Protein AF-A0A1H3DWE1-F1 (afdb_monomer_lite)

Sequence (74 aa):
MTNKIVPIAIIGVLLWIGGAILGGLYYFNKIADPDNFYADPSPVPLFLYTLISGIGLIVAIFSVIVYVTSLRKR

pLDDT: mean 87.27, std 10.02, range [54.19, 97.38]

Radius of gyration: 17.06 Å; chains: 1; bounding box: 34×14×52 Å

Foldseek 3Di:
DLVVLVVQLVQLVCQLVQLVVQLVCCCVVAPVDPVNVVVPDDCVSNVVSNVSNVSSPVSNVVSVVVNVVVVVVD

Secondary structure (DSSP, 8-state):
-HHHHHHHHHHHHHHHHHHHHHHHHHIIIIIS-GGGTTS---SHHHHHHHHHHHHHHHHHHHHHHHHHHHHHT-

Structure (mmCIF, N/CA/C/O backbone):
data_AF-A0A1H3DWE1-F1
#
_entry.id   AF-A0A1H3DWE1-F1
#
loop_
_atom_site.group_PDB
_atom_site.id
_atom_site.type_symbol
_atom_site.label_atom_id
_atom_site.label_alt_id
_atom_site.label_comp_id
_atom_site.label_asym_id
_atom_site.label_entity_id
_atom_site.label_seq_id
_atom_site.pdbx_PDB_ins_code
_atom_site.Cartn_x
_atom_site.Cartn_y
_atom_site.Cartn_z
_atom_site.occupancy
_atom_site.B_iso_or_equiv
_atom_site.auth_seq_id
_atom_site.auth_comp_id
_atom_site.auth_asym_id
_atom_site.auth_atom_id
_atom_site.pdbx_PDB_model_num
ATOM 1 N N . MET A 1 1 ? -15.651 4.718 20.461 1.00 58.22 1 MET A N 1
ATOM 2 C CA . MET A 1 1 ? -14.396 4.603 19.677 1.00 58.22 1 MET A CA 1
ATOM 3 C C . MET A 1 1 ? -14.587 3.840 18.371 1.00 58.22 1 MET A C 1
ATOM 5 O O . MET A 1 1 ? -14.048 4.269 17.363 1.00 58.22 1 MET A O 1
ATOM 9 N N . THR A 1 2 ? -15.394 2.779 18.359 1.00 63.22 2 THR A N 1
ATOM 10 C CA . THR A 1 2 ? -15.627 1.883 17.215 1.00 63.22 2 THR A CA 1
ATOM 11 C C . THR A 1 2 ? -15.996 2.592 15.902 1.00 63.22 2 THR A C 1
ATOM 13 O O . THR A 1 2 ? -15.392 2.311 14.873 1.00 63.22 2 THR A O 1
ATOM 16 N N . ASN A 1 3 ? -16.881 3.598 15.948 1.00 69.56 3 ASN A N 1
ATOM 17 C CA . ASN A 1 3 ? -17.330 4.335 14.753 1.00 69.56 3 ASN A CA 1
ATOM 18 C C . ASN A 1 3 ? -16.217 5.122 14.037 1.00 69.56 3 ASN A C 1
ATOM 20 O O . ASN A 1 3 ? -16.366 5.436 12.864 1.00 69.56 3 ASN A O 1
ATOM 24 N N . LYS A 1 4 ? -15.106 5.444 14.718 1.00 77.69 4 LYS A N 1
ATOM 25 C CA . LYS A 1 4 ? -13.968 6.161 14.113 1.00 77.69 4 LYS A CA 1
ATOM 26 C C . LYS A 1 4 ? -12.915 5.220 13.517 1.00 77.69 4 LYS A C 1
ATOM 28 O O . LYS A 1 4 ? -12.136 5.650 12.681 1.00 77.69 4 LYS A O 1
ATOM 33 N N . ILE A 1 5 ? -12.898 3.949 13.926 1.00 83.56 5 ILE A N 1
ATOM 34 C CA . ILE A 1 5 ? -11.894 2.961 13.495 1.00 83.56 5 ILE A CA 1
ATOM 35 C C . ILE A 1 5 ? -12.251 2.376 12.124 1.00 83.56 5 ILE A C 1
ATOM 37 O O . ILE A 1 5 ? -11.370 2.146 11.302 1.00 83.56 5 ILE A O 1
ATOM 41 N N . VAL A 1 6 ? -13.546 2.186 11.852 1.00 84.81 6 VAL A N 1
ATOM 42 C CA . VAL A 1 6 ? -14.026 1.624 10.578 1.00 84.81 6 VAL A CA 1
ATOM 43 C C . VAL A 1 6 ? -13.630 2.493 9.370 1.00 84.81 6 VAL A C 1
ATOM 45 O O . VAL A 1 6 ? -13.065 1.942 8.428 1.00 84.81 6 VAL A O 1
ATOM 48 N N . PRO A 1 7 ? -13.805 3.833 9.380 1.00 90.31 7 PRO A N 1
ATOM 49 C CA . PRO A 1 7 ? -13.333 4.681 8.283 1.00 90.31 7 PRO A CA 1
ATOM 50 C C . PRO A 1 7 ? -11.816 4.616 8.057 1.00 90.31 7 PRO A C 1
ATOM 52 O O . PRO A 1 7 ? -11.370 4.619 6.914 1.00 90.31 7 PRO A O 1
ATOM 55 N N . ILE A 1 8 ? -11.018 4.514 9.127 1.00 90.31 8 ILE A N 1
ATOM 56 C CA . ILE A 1 8 ? -9.551 4.408 9.032 1.00 90.31 8 ILE A CA 1
ATOM 57 C C . ILE A 1 8 ? -9.153 3.078 8.382 1.00 90.31 8 ILE A C 1
ATOM 59 O O . ILE A 1 8 ? -8.286 3.060 7.509 1.00 90.31 8 ILE A O 1
ATOM 63 N N . ALA A 1 9 ? -9.826 1.982 8.745 1.00 90.38 9 ALA A N 1
ATOM 64 C CA . ALA A 1 9 ? -9.623 0.687 8.104 1.00 90.38 9 ALA A CA 1
ATOM 65 C C . ALA A 1 9 ? -9.936 0.747 6.601 1.00 90.38 9 ALA A C 1
ATOM 67 O O . ALA A 1 9 ? -9.151 0.250 5.798 1.00 90.38 9 ALA A O 1
ATOM 68 N N . ILE A 1 10 ? -11.038 1.403 6.215 1.00 93.00 10 ILE A N 1
ATOM 69 C CA . ILE A 1 10 ? -11.422 1.581 4.806 1.00 93.00 10 ILE A CA 1
ATOM 70 C C . ILE A 1 10 ? -10.344 2.359 4.046 1.00 93.00 10 ILE A C 1
ATOM 72 O O . ILE A 1 10 ? -9.920 1.919 2.981 1.00 93.00 10 ILE A O 1
ATOM 76 N N . ILE A 1 11 ? -9.855 3.473 4.600 1.00 94.25 11 ILE A N 1
ATOM 77 C CA . ILE A 1 11 ? -8.773 4.253 3.979 1.00 94.25 11 ILE A CA 1
ATOM 78 C C . ILE A 1 11 ? -7.509 3.396 3.821 1.00 94.25 11 ILE A C 1
ATOM 80 O O . ILE A 1 11 ? -6.906 3.396 2.750 1.00 94.25 11 ILE A O 1
ATOM 84 N N . GL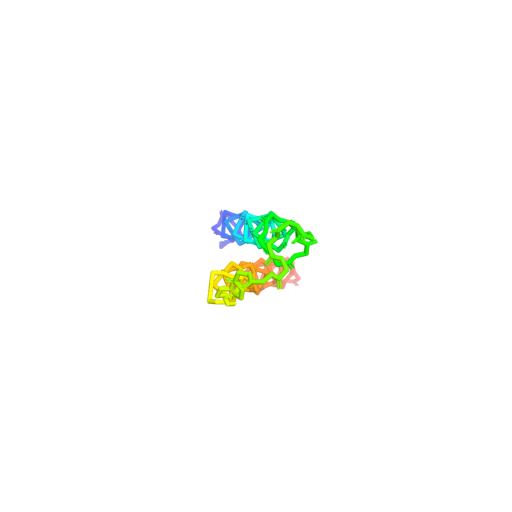Y A 1 12 ? -7.135 2.625 4.847 1.00 92.88 12 GLY A N 1
ATOM 85 C CA . GLY A 1 12 ? -5.998 1.703 4.775 1.00 92.88 12 GLY A CA 1
ATOM 86 C C . GLY A 1 12 ? -6.146 0.672 3.652 1.00 92.88 12 GLY A C 1
ATOM 87 O O . GLY A 1 12 ? -5.226 0.488 2.857 1.00 92.88 12 GLY A O 1
ATOM 88 N N . VAL A 1 13 ? -7.327 0.063 3.521 1.00 95.25 13 VAL A N 1
ATOM 89 C CA . VAL A 1 13 ? -7.628 -0.900 2.449 1.00 95.25 13 VAL A CA 1
ATOM 90 C C . VAL A 1 13 ? -7.567 -0.245 1.067 1.00 95.25 13 VAL A C 1
ATOM 92 O O . VAL A 1 13 ? -6.999 -0.829 0.146 1.00 95.25 13 VAL A O 1
ATOM 95 N N . LEU A 1 14 ? -8.091 0.973 0.913 1.00 96.31 14 LEU A N 1
ATOM 96 C CA . LEU A 1 14 ? -8.026 1.704 -0.357 1.00 96.31 14 LEU A CA 1
ATOM 97 C C . LEU A 1 14 ? -6.581 2.023 -0.758 1.00 96.31 14 LEU A C 1
ATOM 99 O O . LEU A 1 14 ? -6.223 1.847 -1.921 1.00 96.31 14 LEU A O 1
ATOM 103 N N . LEU A 1 15 ? -5.738 2.438 0.192 1.00 95.81 15 LEU A N 1
ATOM 104 C CA . LEU A 1 15 ? -4.312 2.675 -0.053 1.00 95.81 15 LEU A CA 1
ATOM 105 C C . LEU A 1 15 ? -3.567 1.380 -0.394 1.00 95.81 15 LEU A C 1
ATOM 107 O O . LEU A 1 15 ? -2.736 1.372 -1.303 1.00 95.81 15 LEU A O 1
ATOM 111 N N . TRP A 1 16 ? -3.893 0.284 0.294 1.00 97.38 16 TRP A N 1
ATOM 112 C CA . TRP A 1 16 ? -3.319 -1.033 0.029 1.00 97.38 16 TRP A CA 1
ATOM 113 C C . TRP A 1 16 ? -3.619 -1.506 -1.395 1.00 97.38 16 TRP A C 1
ATOM 115 O O . TRP A 1 16 ? -2.691 -1.773 -2.163 1.00 97.38 16 TRP A O 1
ATOM 125 N N . ILE A 1 17 ? -4.904 -1.543 -1.761 1.00 96.56 17 ILE A N 1
ATOM 126 C CA . ILE A 1 17 ? -5.366 -1.983 -3.082 1.00 96.56 17 ILE A CA 1
ATOM 127 C C . ILE A 1 17 ? -4.858 -1.028 -4.166 1.00 96.56 17 ILE A C 1
ATOM 129 O O . ILE A 1 17 ? -4.307 -1.478 -5.167 1.00 96.56 17 ILE A O 1
ATOM 133 N N . GLY A 1 18 ? -4.990 0.285 -3.962 1.00 95.50 18 GLY A N 1
ATOM 134 C CA . GLY A 1 18 ? -4.554 1.290 -4.929 1.00 95.50 18 GLY A CA 1
ATOM 135 C C . GLY A 1 18 ? -3.055 1.215 -5.215 1.00 95.50 18 GLY A C 1
ATOM 136 O O . GLY A 1 18 ? -2.656 1.168 -6.377 1.00 95.50 18 GLY A O 1
ATOM 137 N N . GLY A 1 19 ? -2.222 1.131 -4.174 1.00 94.56 19 GLY A N 1
ATOM 138 C CA . GLY A 1 19 ? -0.776 0.983 -4.338 1.00 94.56 19 GLY A CA 1
ATOM 139 C C . GLY A 1 19 ? -0.389 -0.336 -5.013 1.00 94.56 19 GLY A C 1
ATOM 140 O O . GLY A 1 19 ? 0.486 -0.343 -5.874 1.00 94.56 19 GLY A O 1
ATOM 141 N N . ALA A 1 20 ? -1.077 -1.438 -4.698 1.00 93.94 20 ALA A N 1
ATOM 142 C CA . ALA A 1 20 ? -0.818 -2.733 -5.328 1.00 93.94 20 ALA A CA 1
ATOM 143 C C . ALA A 1 20 ? -1.185 -2.732 -6.822 1.00 93.94 20 ALA A C 1
ATOM 145 O O . ALA A 1 20 ? -0.401 -3.203 -7.645 1.00 93.94 20 ALA A O 1
ATOM 146 N N . ILE A 1 21 ? -2.340 -2.161 -7.185 1.00 96.44 21 ILE A N 1
ATOM 147 C CA . ILE A 1 21 ? -2.779 -2.052 -8.583 1.00 96.44 21 ILE A CA 1
ATOM 148 C C . ILE A 1 21 ? -1.825 -1.154 -9.372 1.00 96.44 21 ILE A C 1
ATOM 150 O O . ILE A 1 21 ? -1.361 -1.554 -10.437 1.00 96.44 21 ILE A O 1
ATOM 154 N N . LEU A 1 22 ? -1.495 0.034 -8.858 1.00 95.19 22 LEU A N 1
ATOM 155 C CA . LEU A 1 22 ? -0.584 0.958 -9.542 1.00 95.19 22 LEU A CA 1
ATOM 156 C C . LEU A 1 22 ? 0.832 0.380 -9.669 1.00 95.19 22 LEU A C 1
ATOM 158 O O . LEU A 1 22 ? 1.444 0.501 -10.729 1.00 95.19 22 LEU A O 1
ATOM 162 N N . GLY A 1 23 ? 1.326 -0.299 -8.631 1.00 93.50 23 GLY A N 1
ATOM 163 C CA . GLY A 1 23 ? 2.606 -1.006 -8.664 1.00 93.50 23 GLY A CA 1
ATOM 164 C C . GLY A 1 23 ? 2.623 -2.129 -9.699 1.00 93.50 23 GLY A C 1
ATOM 165 O O . GLY A 1 23 ? 3.554 -2.210 -10.498 1.00 93.50 23 GLY A O 1
ATOM 166 N N . GLY A 1 24 ? 1.565 -2.941 -9.746 1.00 92.38 24 GLY A N 1
ATOM 167 C CA . GLY A 1 24 ? 1.406 -3.996 -10.746 1.00 92.38 24 GLY A CA 1
ATOM 168 C C . GLY A 1 24 ? 1.340 -3.442 -12.170 1.0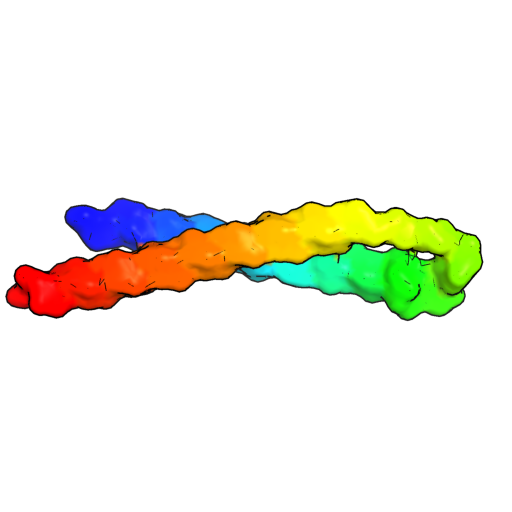0 92.38 24 GLY A C 1
ATOM 169 O O . GLY A 1 24 ? 2.078 -3.900 -13.038 1.00 92.38 24 GLY A O 1
ATOM 170 N N . LEU A 1 25 ? 0.525 -2.410 -12.405 1.00 93.69 25 LEU A N 1
ATOM 171 C CA . LEU A 1 25 ? 0.437 -1.742 -13.707 1.00 93.69 25 LEU A CA 1
ATOM 172 C C . LEU A 1 25 ? 1.787 -1.170 -14.143 1.00 93.69 25 LEU A C 1
ATOM 174 O O . LEU A 1 25 ? 2.159 -1.314 -15.305 1.00 93.69 25 LEU A O 1
ATOM 178 N N . TYR A 1 26 ? 2.536 -0.541 -13.235 1.00 91.62 26 TYR A N 1
ATOM 179 C CA . TYR A 1 26 ? 3.874 -0.045 -13.550 1.00 91.62 26 TYR A CA 1
ATOM 180 C C . TYR A 1 26 ? 4.827 -1.188 -13.909 1.00 91.62 26 TYR A C 1
ATOM 182 O O . TYR A 1 26 ? 5.521 -1.114 -14.920 1.00 91.62 26 TYR A O 1
ATOM 190 N N . TYR A 1 27 ? 4.829 -2.262 -13.119 1.00 91.19 27 TYR A N 1
ATOM 191 C CA . TYR A 1 27 ? 5.671 -3.424 -13.373 1.00 91.19 27 TYR A CA 1
ATOM 192 C C . TYR A 1 27 ? 5.394 -4.033 -14.750 1.00 91.19 27 TYR A C 1
ATOM 194 O O . TYR A 1 27 ? 6.324 -4.169 -15.541 1.00 91.19 27 TYR A O 1
ATOM 202 N N . PHE A 1 28 ? 4.133 -4.324 -15.076 1.00 89.62 28 PHE A N 1
ATOM 203 C CA . PHE A 1 28 ? 3.784 -4.958 -16.350 1.00 89.62 28 PHE A CA 1
ATOM 204 C C . PHE A 1 28 ? 3.985 -4.051 -17.565 1.00 89.62 28 PHE A C 1
ATOM 206 O O . PHE A 1 28 ? 4.401 -4.542 -18.605 1.00 89.62 28 PHE A O 1
ATOM 213 N N . ASN A 1 29 ? 3.741 -2.744 -17.439 1.00 87.75 29 ASN A N 1
ATOM 214 C CA . ASN A 1 29 ? 3.846 -1.816 -18.572 1.00 87.75 29 ASN A CA 1
ATOM 215 C C . ASN A 1 29 ? 5.252 -1.242 -18.788 1.00 87.75 29 ASN A C 1
ATOM 217 O O . ASN A 1 29 ? 5.476 -0.560 -19.786 1.00 87.75 29 ASN A O 1
ATOM 221 N N . LYS A 1 30 ? 6.164 -1.380 -17.818 1.00 84.81 30 LYS A N 1
ATOM 222 C CA . LYS A 1 30 ? 7.504 -0.778 -17.902 1.00 84.81 30 LYS A CA 1
ATOM 223 C C . LYS A 1 30 ? 8.626 -1.774 -17.695 1.00 84.81 30 LYS A C 1
ATOM 225 O O . LYS A 1 30 ? 9.570 -1.735 -18.465 1.00 84.81 30 LYS A O 1
ATOM 230 N N . ILE A 1 31 ? 8.539 -2.632 -16.680 1.00 84.00 31 ILE A N 1
ATOM 231 C CA . ILE A 1 31 ? 9.645 -3.518 -16.282 1.00 84.00 31 ILE A CA 1
ATOM 232 C C . ILE A 1 31 ? 9.554 -4.877 -16.977 1.00 84.00 31 ILE A C 1
ATOM 234 O O . ILE A 1 31 ? 10.543 -5.360 -17.513 1.00 84.00 31 ILE A O 1
ATOM 238 N N . ALA A 1 32 ? 8.378 -5.500 -16.957 1.00 84.56 32 ALA A N 1
ATOM 239 C CA . ALA A 1 32 ? 8.143 -6.801 -17.577 1.00 84.56 32 ALA A CA 1
ATOM 240 C C . ALA A 1 32 ? 7.734 -6.698 -19.055 1.00 84.56 32 ALA A C 1
ATOM 242 O O . ALA A 1 32 ? 7.467 -7.720 -19.682 1.00 84.56 32 ALA A O 1
ATOM 243 N N . ASP A 1 33 ? 7.672 -5.480 -19.593 1.00 82.25 33 ASP A N 1
ATOM 244 C CA . ASP A 1 33 ? 7.376 -5.229 -20.995 1.00 82.25 33 ASP A CA 1
ATOM 245 C C . ASP A 1 33 ? 8.623 -5.532 -21.852 1.00 82.25 33 ASP A C 1
ATOM 247 O O . ASP A 1 33 ? 9.636 -4.834 -21.722 1.00 82.25 33 ASP A O 1
ATOM 251 N N . PRO A 1 34 ? 8.586 -6.562 -22.718 1.00 76.31 34 PRO A N 1
ATOM 252 C CA . PRO A 1 34 ? 9.723 -6.937 -23.555 1.00 76.31 34 PRO A CA 1
ATOM 253 C C . PRO A 1 34 ? 10.112 -5.844 -24.561 1.00 76.31 34 PRO A C 1
ATOM 255 O O . PRO A 1 34 ? 11.280 -5.785 -24.951 1.00 76.31 34 PRO A O 1
ATOM 258 N N . ASP A 1 35 ? 9.199 -4.935 -24.919 1.00 80.12 35 ASP A N 1
ATOM 259 C CA . ASP A 1 35 ? 9.513 -3.797 -25.793 1.00 80.12 35 ASP A CA 1
ATOM 260 C C . ASP A 1 35 ? 10.389 -2.750 -25.075 1.00 80.12 35 ASP A C 1
ATOM 262 O O . ASP A 1 35 ? 11.103 -1.972 -25.711 1.00 80.12 35 ASP A O 1
ATOM 266 N N . ASN A 1 36 ? 10.396 -2.764 -23.737 1.00 70.25 36 ASN A N 1
ATOM 267 C CA . ASN A 1 36 ? 11.204 -1.896 -22.877 1.00 70.25 36 ASN A CA 1
ATOM 268 C C . ASN A 1 36 ? 12.471 -2.581 -22.331 1.00 70.25 36 ASN A C 1
ATOM 270 O O . ASN A 1 36 ? 13.137 -2.022 -21.458 1.00 70.25 36 ASN A O 1
ATOM 274 N N . PHE A 1 37 ? 12.861 -3.746 -22.860 1.00 63.91 37 PHE A N 1
ATOM 275 C CA . PHE A 1 37 ? 14.000 -4.532 -22.360 1.00 63.91 37 PHE A CA 1
ATOM 276 C C . PHE A 1 37 ? 15.335 -3.758 -22.316 1.00 63.91 37 PHE A C 1
ATOM 278 O O . PHE A 1 37 ? 16.168 -4.005 -21.447 1.00 63.91 37 PHE A O 1
ATOM 285 N N . TYR A 1 38 ? 15.532 -2.786 -23.213 1.00 65.06 38 TYR A N 1
ATOM 286 C CA . TYR A 1 38 ? 16.730 -1.932 -23.251 1.00 65.06 38 TYR A CA 1
ATOM 287 C C . TYR A 1 38 ? 16.547 -0.561 -22.581 1.00 65.06 38 TYR A C 1
ATOM 289 O O . TYR A 1 38 ? 17.494 0.221 -22.530 1.00 65.06 38 TYR A O 1
ATOM 297 N N . ALA A 1 39 ? 15.344 -0.241 -22.097 1.00 72.56 39 ALA A N 1
ATOM 298 C CA . ALA A 1 39 ? 14.998 1.088 -21.595 1.00 72.56 39 ALA A CA 1
ATOM 299 C C . ALA A 1 39 ? 15.385 1.321 -20.121 1.00 72.56 39 ALA A C 1
ATOM 301 O O . ALA A 1 39 ? 15.160 2.422 -19.624 1.00 72.56 39 ALA A O 1
ATOM 302 N N . ASP A 1 40 ? 15.934 0.301 -19.444 1.00 74.69 40 ASP A N 1
ATOM 303 C CA . ASP A 1 40 ? 16.320 0.288 -18.019 1.00 74.69 40 ASP A CA 1
ATOM 304 C C . ASP A 1 40 ? 15.377 1.132 -17.130 1.00 74.69 40 ASP A C 1
ATOM 306 O O . ASP A 1 40 ? 15.742 2.189 -16.601 1.00 74.69 40 ASP A O 1
ATOM 310 N N . PRO A 1 41 ? 14.093 0.738 -17.048 1.00 78.75 41 PRO A N 1
ATOM 311 C CA . PRO A 1 41 ? 13.068 1.522 -16.376 1.00 78.75 41 PRO A CA 1
ATOM 312 C C . PRO A 1 41 ? 13.399 1.705 -14.891 1.00 78.75 41 PRO A C 1
ATOM 314 O O . PRO A 1 41 ? 13.648 0.748 -14.159 1.00 78.75 41 PRO A O 1
ATOM 317 N N . SER A 1 42 ? 13.338 2.954 -14.421 1.00 85.69 42 SER A N 1
ATOM 318 C CA . SER A 1 42 ? 13.644 3.288 -13.027 1.00 85.69 42 SER A CA 1
ATOM 319 C C .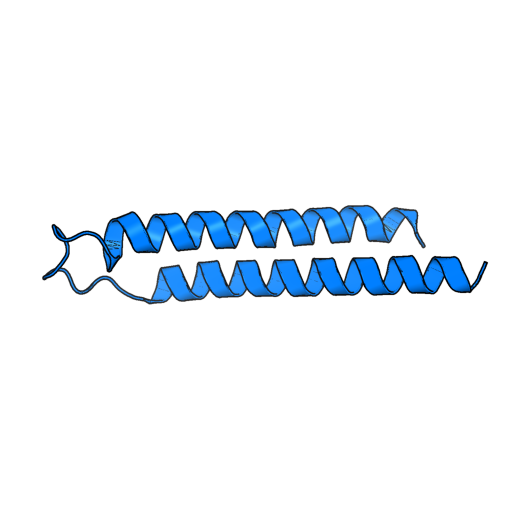 SER A 1 42 ? 12.786 2.481 -12.034 1.00 85.69 42 SER A C 1
ATOM 321 O O . SER A 1 42 ? 11.562 2.517 -12.121 1.00 85.69 42 SER A O 1
ATOM 323 N N . PRO A 1 43 ? 13.368 1.833 -11.010 1.00 85.38 43 PRO A N 1
ATOM 324 C CA . PRO A 1 43 ? 12.596 1.086 -10.012 1.00 85.38 43 PRO A CA 1
ATOM 325 C C . PRO A 1 43 ? 11.893 1.984 -8.975 1.00 85.38 43 PRO A C 1
ATOM 327 O O . PRO A 1 43 ? 11.107 1.500 -8.158 1.00 85.38 43 PRO A O 1
ATOM 330 N N . VAL A 1 44 ? 12.158 3.296 -8.980 1.00 89.50 44 VAL A N 1
ATOM 331 C CA . VAL A 1 44 ? 11.660 4.242 -7.966 1.00 89.50 44 VAL A CA 1
ATOM 332 C C . VAL A 1 44 ? 10.125 4.309 -7.903 1.00 89.50 44 VAL A C 1
ATOM 334 O O . VAL A 1 44 ? 9.589 4.236 -6.795 1.00 89.50 44 VAL A O 1
ATOM 337 N N . PRO A 1 45 ? 9.377 4.394 -9.023 1.00 90.50 45 PRO A N 1
ATOM 338 C CA . PRO A 1 45 ? 7.916 4.416 -8.972 1.00 90.50 45 PRO A CA 1
ATOM 339 C C . PRO A 1 45 ? 7.343 3.127 -8.375 1.00 90.50 45 PRO A C 1
ATOM 341 O O . PRO A 1 45 ? 6.456 3.189 -7.526 1.00 90.50 45 PRO A O 1
ATOM 344 N N . LEU A 1 46 ? 7.902 1.965 -8.739 1.00 91.19 46 LEU A N 1
ATOM 345 C CA . LEU A 1 46 ? 7.487 0.675 -8.185 1.00 91.19 46 LEU A CA 1
ATOM 346 C C . LEU A 1 46 ? 7.691 0.622 -6.667 1.00 91.19 46 LEU A C 1
ATOM 348 O O . LEU A 1 46 ? 6.799 0.175 -5.941 1.00 91.19 46 LEU A O 1
ATOM 352 N N . PHE A 1 47 ? 8.835 1.113 -6.183 1.00 92.69 47 PHE A N 1
ATOM 353 C CA . PHE A 1 47 ? 9.105 1.216 -4.752 1.00 92.69 47 PHE A CA 1
ATOM 354 C C . PHE A 1 47 ? 8.070 2.100 -4.047 1.00 92.69 47 PHE A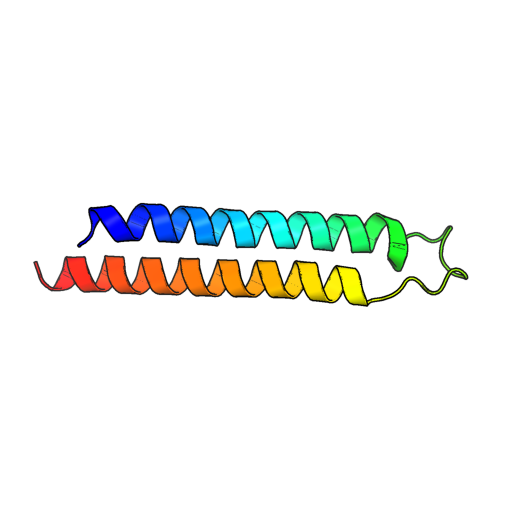 C 1
ATOM 356 O O . PHE A 1 47 ? 7.515 1.682 -3.033 1.00 92.69 47 PHE A O 1
ATOM 363 N N . LEU A 1 48 ? 7.749 3.277 -4.595 1.00 95.19 48 LEU A N 1
ATOM 364 C CA . LEU A 1 48 ? 6.757 4.186 -4.008 1.00 95.19 48 LEU A CA 1
ATOM 365 C C . LEU A 1 48 ? 5.357 3.562 -3.952 1.00 95.19 48 LEU A C 1
ATOM 367 O O . LEU A 1 48 ? 4.703 3.631 -2.910 1.00 95.19 48 LEU A O 1
ATOM 371 N N . TYR A 1 49 ? 4.904 2.916 -5.029 1.00 93.75 49 TYR A N 1
ATOM 372 C CA . TYR A 1 49 ? 3.600 2.246 -5.049 1.00 93.75 49 TYR A CA 1
ATOM 373 C C . TYR A 1 49 ? 3.530 1.097 -4.038 1.00 93.75 49 TYR A C 1
ATOM 375 O O . TYR A 1 49 ? 2.551 0.977 -3.296 1.00 93.75 49 TYR A O 1
ATOM 383 N N . THR A 1 50 ? 4.599 0.305 -3.951 1.00 93.19 50 THR A N 1
ATOM 384 C CA . THR A 1 50 ? 4.709 -0.802 -2.992 1.00 93.19 50 THR A CA 1
ATOM 385 C C . THR A 1 50 ? 4.756 -0.287 -1.553 1.00 93.19 50 THR A C 1
ATOM 387 O O . THR A 1 50 ? 4.083 -0.835 -0.681 1.00 93.19 50 THR A O 1
ATOM 390 N N . LEU A 1 51 ? 5.486 0.801 -1.296 1.00 95.25 51 LEU A N 1
ATOM 391 C CA . LEU A 1 51 ? 5.575 1.432 0.020 1.00 95.25 51 LEU A CA 1
ATOM 392 C C . LEU A 1 51 ? 4.212 1.966 0.479 1.00 95.25 51 LEU A C 1
ATOM 394 O O . LEU A 1 51 ? 3.785 1.674 1.596 1.00 95.25 51 LEU A O 1
ATOM 398 N N . ILE A 1 52 ? 3.504 2.703 -0.386 1.00 95.38 52 ILE A N 1
ATOM 399 C CA . ILE A 1 52 ? 2.152 3.212 -0.099 1.00 95.38 52 ILE A CA 1
ATOM 400 C C . ILE A 1 52 ? 1.195 2.046 0.177 1.00 95.38 52 ILE A C 1
ATOM 402 O O . ILE A 1 52 ? 0.440 2.087 1.152 1.00 95.38 52 ILE A O 1
ATOM 406 N N . SER A 1 53 ? 1.269 0.988 -0.636 1.00 96.56 53 SER A N 1
ATOM 407 C CA . SER A 1 53 ? 0.473 -0.226 -0.444 1.00 96.56 53 SER A CA 1
ATOM 408 C C . SER A 1 53 ? 0.746 -0.880 0.917 1.00 96.56 53 SER A C 1
ATOM 410 O O . SER A 1 53 ? -0.189 -1.188 1.660 1.00 96.56 53 SER A O 1
ATOM 412 N N . GLY A 1 54 ? 2.021 -1.025 1.289 1.00 95.56 54 GLY A N 1
ATOM 413 C CA . GLY A 1 54 ? 2.444 -1.584 2.573 1.00 95.56 54 GLY A CA 1
ATOM 414 C C . GLY A 1 54 ? 1.962 -0.764 3.771 1.00 95.56 54 GLY A C 1
ATOM 415 O O . GLY A 1 54 ? 1.447 -1.333 4.735 1.00 95.56 54 GLY A O 1
ATOM 416 N N . ILE A 1 55 ? 2.045 0.570 3.701 1.00 95.88 55 ILE A N 1
ATOM 417 C CA . ILE A 1 55 ? 1.507 1.462 4.742 1.00 95.88 55 ILE A CA 1
ATOM 418 C C . ILE A 1 55 ? -0.011 1.279 4.869 1.00 95.88 55 ILE A C 1
ATOM 420 O O . ILE A 1 55 ? -0.516 1.129 5.984 1.00 95.88 55 ILE A O 1
ATOM 424 N N . GLY A 1 56 ? -0.733 1.237 3.745 1.00 94.19 56 GLY A N 1
ATOM 425 C CA . GLY A 1 56 ? -2.174 0.982 3.729 1.00 94.19 56 GLY A CA 1
ATOM 426 C C . GLY A 1 56 ? -2.544 -0.334 4.419 1.00 94.19 56 GLY A C 1
ATOM 427 O O . GLY A 1 56 ? -3.441 -0.363 5.267 1.00 94.19 56 GLY A O 1
ATOM 428 N N . LEU A 1 57 ? -1.792 -1.401 4.134 1.00 95.62 57 LEU A N 1
ATOM 429 C CA . LEU A 1 57 ? -1.987 -2.715 4.746 1.00 95.62 57 LEU A CA 1
ATOM 430 C C . LEU A 1 57 ? -1.772 -2.679 6.263 1.00 95.62 57 LEU A C 1
ATOM 432 O O . LEU A 1 57 ? -2.604 -3.189 7.014 1.00 95.62 57 LEU A O 1
ATOM 436 N N . ILE A 1 58 ? -0.688 -2.046 6.725 1.00 96.25 58 ILE A N 1
ATOM 437 C CA . ILE A 1 58 ? -0.383 -1.910 8.157 1.00 96.25 58 ILE A CA 1
ATOM 438 C C . ILE A 1 58 ? -1.510 -1.157 8.874 1.00 96.25 58 ILE A C 1
ATOM 440 O O . ILE A 1 58 ? -1.980 -1.603 9.923 1.00 96.25 58 ILE A O 1
ATOM 444 N N . VAL A 1 59 ? -1.992 -0.052 8.296 1.00 94.81 59 VAL A N 1
ATOM 445 C CA . VAL A 1 59 ? -3.100 0.740 8.857 1.00 94.81 59 VAL A CA 1
ATOM 446 C C . VAL A 1 59 ? -4.393 -0.076 8.922 1.00 94.81 59 VAL A C 1
ATOM 448 O O . VAL A 1 59 ? -5.098 -0.025 9.937 1.00 94.81 59 VAL A O 1
ATOM 451 N N . ALA A 1 60 ? -4.700 -0.852 7.880 1.00 92.56 60 ALA A N 1
ATOM 452 C CA . ALA A 1 60 ? -5.870 -1.724 7.852 1.00 92.56 60 ALA A CA 1
ATOM 453 C C . ALA A 1 60 ? -5.794 -2.805 8.945 1.00 92.56 60 ALA A C 1
ATOM 455 O O . ALA A 1 60 ? -6.726 -2.931 9.744 1.00 92.56 60 ALA A O 1
ATOM 456 N N . ILE A 1 61 ? -4.668 -3.521 9.045 1.00 94.56 61 ILE A N 1
ATOM 457 C CA . ILE A 1 61 ? -4.444 -4.560 10.064 1.00 94.56 61 ILE A CA 1
ATOM 458 C C . ILE A 1 61 ? -4.561 -3.967 11.469 1.00 94.56 61 ILE A C 1
ATOM 460 O O . ILE A 1 61 ? -5.297 -4.497 12.304 1.00 94.56 61 ILE A O 1
ATOM 464 N N . PHE A 1 62 ? -3.885 -2.847 11.732 1.00 93.81 62 PHE A N 1
ATOM 465 C CA . PHE A 1 62 ? -3.924 -2.204 13.042 1.00 93.81 62 PHE A CA 1
ATOM 466 C C . PHE A 1 62 ? -5.349 -1.784 13.419 1.00 93.81 62 PHE A C 1
ATOM 468 O O . PHE A 1 62 ? -5.804 -2.049 14.532 1.00 93.81 62 PHE A O 1
ATOM 475 N N . SER A 1 63 ? -6.096 -1.209 12.474 1.00 91.56 63 SER A N 1
ATOM 476 C CA . SER A 1 63 ? -7.491 -0.811 12.696 1.00 91.56 63 SER A CA 1
ATOM 477 C C . SER A 1 63 ? -8.382 -2.010 13.033 1.00 91.56 63 SER A C 1
ATOM 479 O O . SER A 1 63 ? -9.193 -1.935 13.958 1.00 9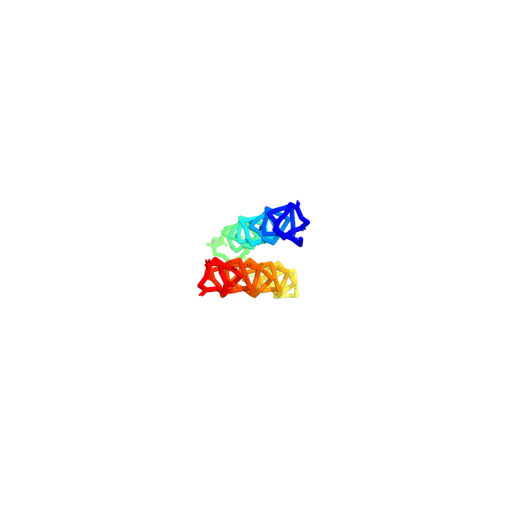1.56 63 SER A O 1
ATOM 481 N N . VAL A 1 64 ? -8.196 -3.142 12.349 1.00 89.56 64 VAL A N 1
ATOM 482 C CA . VAL A 1 64 ? -8.917 -4.390 12.644 1.00 89.56 64 VAL A CA 1
ATOM 483 C C . VAL A 1 64 ? -8.556 -4.927 14.032 1.00 89.56 64 VAL A C 1
ATOM 485 O O . VAL A 1 64 ? -9.455 -5.271 14.800 1.00 89.56 64 VAL A O 1
ATOM 488 N N . ILE A 1 65 ? -7.272 -4.945 14.402 1.00 91.75 65 ILE A N 1
ATOM 489 C CA . ILE A 1 65 ? -6.822 -5.394 15.732 1.00 91.75 65 ILE A CA 1
ATOM 490 C C . ILE A 1 65 ? -7.458 -4.540 16.834 1.00 91.75 65 ILE A C 1
ATOM 492 O O . ILE A 1 65 ? -7.997 -5.080 17.807 1.00 91.75 65 ILE A O 1
ATOM 496 N N . VAL A 1 66 ? -7.441 -3.212 16.683 1.00 89.81 66 VAL A N 1
ATOM 497 C CA . VAL A 1 66 ? -8.060 -2.294 17.650 1.00 89.81 66 VAL A CA 1
ATOM 498 C C . VAL A 1 66 ? -9.570 -2.531 17.726 1.00 89.81 66 VAL A C 1
ATOM 500 O O . VAL A 1 66 ? -10.125 -2.584 18.827 1.00 89.81 66 VAL A O 1
ATOM 503 N N . TYR A 1 67 ? -10.237 -2.732 16.585 1.00 87.94 67 TYR A N 1
ATOM 504 C CA . TYR A 1 67 ? -11.667 -3.038 16.537 1.00 87.94 67 TYR A CA 1
ATOM 505 C C . TYR A 1 67 ? -12.001 -4.326 17.305 1.00 87.94 67 TYR A C 1
ATOM 507 O O . TYR A 1 67 ? -12.817 -4.285 18.228 1.00 87.94 67 TYR A O 1
ATOM 515 N N . VAL A 1 68 ? -11.319 -5.437 17.013 1.00 87.94 68 VAL A N 1
ATOM 516 C CA . VAL A 1 68 ? -11.541 -6.733 17.683 1.00 87.94 68 VAL A CA 1
ATOM 517 C C . VAL A 1 68 ? -11.256 -6.642 19.183 1.00 87.94 68 VAL A C 1
ATOM 519 O O . VAL A 1 68 ? -12.036 -7.132 20.001 1.00 87.94 68 VAL A O 1
ATOM 522 N N . THR A 1 69 ? -10.177 -5.959 19.568 1.00 87.75 69 THR A N 1
ATOM 523 C CA . THR A 1 69 ? -9.824 -5.759 20.983 1.00 87.75 69 THR A CA 1
ATOM 524 C C . THR A 1 69 ? -10.883 -4.932 21.717 1.00 87.75 69 THR A C 1
ATOM 526 O O . THR A 1 69 ? -11.166 -5.190 22.887 1.00 87.75 69 THR A O 1
ATOM 529 N N . SER A 1 70 ? -11.512 -3.964 21.041 1.00 84.69 70 SER A N 1
ATOM 530 C CA . SER A 1 70 ? -12.588 -3.153 21.624 1.00 84.69 70 SER A CA 1
ATOM 531 C C . SER A 1 70 ? -13.880 -3.939 21.866 1.00 84.69 70 SER A C 1
ATOM 533 O O . SER A 1 70 ? -14.609 -3.617 22.801 1.00 84.69 70 SER A O 1
ATOM 535 N N . LEU A 1 71 ? -14.141 -4.979 21.066 1.00 84.94 71 LEU A N 1
ATOM 536 C CA . LEU A 1 71 ? -15.306 -5.848 21.237 1.00 84.94 71 LEU A CA 1
ATOM 537 C C . LEU A 1 71 ? -15.160 -6.773 22.446 1.00 84.94 71 LEU A C 1
ATOM 539 O O . LEU A 1 71 ? -16.135 -6.975 23.150 1.00 84.94 71 LEU A O 1
ATOM 543 N N . ARG A 1 72 ? -13.952 -7.281 22.732 1.00 81.88 72 ARG A N 1
ATOM 544 C CA . ARG A 1 72 ? -13.696 -8.159 23.895 1.00 81.88 72 ARG A CA 1
ATOM 545 C C . ARG A 1 72 ? -13.816 -7.466 25.256 1.00 81.88 72 ARG A C 1
ATOM 547 O O . ARG A 1 72 ? -13.873 -8.141 26.274 1.00 81.88 72 ARG A O 1
ATOM 554 N N . LYS A 1 73 ? -13.755 -6.131 25.283 1.00 66.06 73 LYS A N 1
ATOM 555 C CA . LYS A 1 73 ? -13.901 -5.323 26.505 1.00 66.06 73 LYS A CA 1
ATOM 556 C C . LYS A 1 73 ? -15.357 -4.928 26.791 1.00 66.06 73 LYS A C 1
ATOM 558 O O . LYS A 1 73 ? -15.591 -4.220 27.768 1.00 66.06 73 LYS A O 1
ATOM 563 N N . ARG 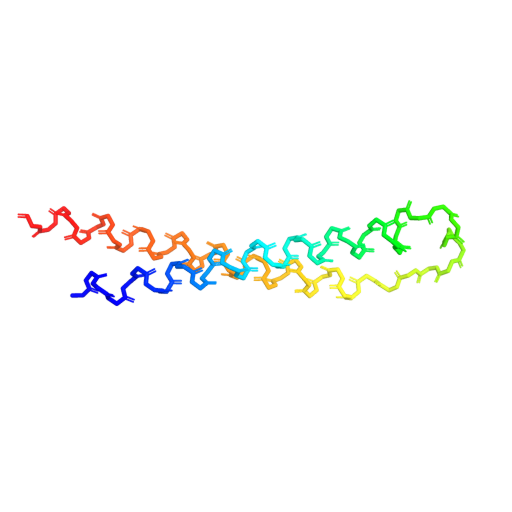A 1 74 ? -16.294 -5.312 25.921 1.00 54.19 74 ARG A N 1
ATOM 564 C CA . ARG A 1 74 ? -17.739 -5.224 26.148 1.00 54.19 74 ARG A CA 1
ATOM 565 C C . ARG A 1 74 ? -18.262 -6.587 26.562 1.00 54.19 74 ARG A C 1
ATOM 567 O O . ARG A 1 74 ? -19.225 -6.580 27.351 1.00 54.19 74 ARG A O 1
#